Protein AF-A0A966YM21-F1 (afdb_monomer_lite)

Secondary structure (DSSP, 8-state):
------S----TTT-TT-----TTT-HHHHHHHHHHHHHHHHHHEETTTTEEPTTPPPPP-----

Radius of gyration: 17.53 Å; chains: 1; bounding box: 44×19×46 Å

Sequence (65 aa):
VVRDLPLSLFDLETDRGETTDVAAEHPEVVKRLTGIADRYRRALGDSLTGISGTENRPVGRNHAE

Foldseek 3Di:
DPDDDPQFDDDCVVCVPSPDGCCVVCVVVSVVVVVVVVVVCQQPNDPVVRHDHPPDDDDDDDDDD

Structure (mmCIF, N/CA/C/O backbone):
data_AF-A0A966YM21-F1
#
_entry.id   AF-A0A966YM21-F1
#
loop_
_atom_site.group_PDB
_atom_site.id
_atom_site.type_symbol
_atom_site.label_atom_id
_atom_site.label_alt_id
_atom_site.label_comp_id
_atom_site.label_asym_id
_atom_site.label_entity_id
_atom_site.label_seq_id
_atom_site.pdbx_PDB_ins_code
_atom_site.Cartn_x
_atom_site.Cartn_y
_atom_site.Cartn_z
_atom_site.occupancy
_atom_site.B_iso_or_equiv
_atom_site.auth_seq_id
_atom_site.auth_comp_id
_atom_site.auth_asym_id
_atom_site.auth_atom_id
_atom_site.pdbx_PDB_model_num
ATOM 1 N N . VAL A 1 1 ? 13.782 7.484 10.621 1.00 48.34 1 VAL A N 1
ATOM 2 C CA . VAL A 1 1 ? 13.293 6.113 10.886 1.00 48.34 1 VAL A CA 1
ATOM 3 C C . VAL A 1 1 ? 12.002 5.957 10.112 1.00 48.34 1 VAL A C 1
ATOM 5 O O . VAL A 1 1 ? 11.046 6.646 10.440 1.00 48.34 1 VAL A O 1
ATOM 8 N N . VAL A 1 2 ? 11.994 5.170 9.036 1.00 58.28 2 VAL A N 1
ATOM 9 C CA . VAL A 1 2 ? 10.725 4.740 8.430 1.00 58.28 2 VAL A CA 1
ATOM 10 C C . VAL A 1 2 ? 10.110 3.765 9.431 1.00 58.28 2 VAL A C 1
ATOM 12 O O . VAL A 1 2 ? 10.798 2.845 9.871 1.00 58.28 2 VAL A O 1
ATOM 15 N N . ARG A 1 3 ? 8.887 4.032 9.894 1.00 71.00 3 ARG A N 1
ATOM 16 C CA . ARG A 1 3 ? 8.176 3.105 10.780 1.00 71.00 3 ARG A CA 1
ATOM 17 C C . ARG A 1 3 ? 7.758 1.905 9.939 1.00 71.00 3 ARG A C 1
ATOM 19 O O . ARG A 1 3 ? 7.125 2.100 8.906 1.00 71.00 3 ARG A O 1
ATOM 26 N N . ASP A 1 4 ? 8.132 0.708 10.373 1.00 77.31 4 ASP A N 1
ATOM 27 C CA . ASP A 1 4 ? 7.633 -0.525 9.774 1.00 77.31 4 ASP A CA 1
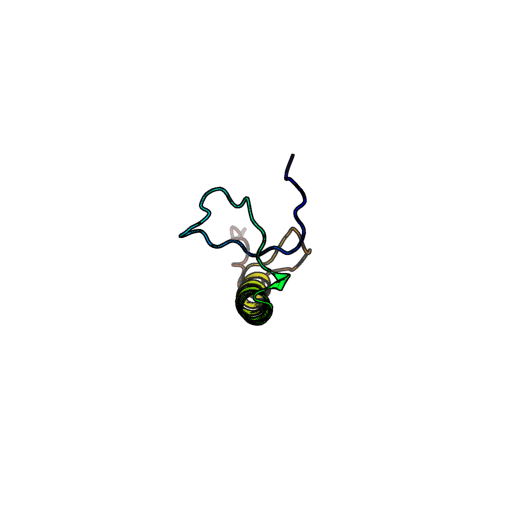ATOM 28 C C . ASP A 1 4 ? 6.206 -0.744 10.290 1.00 77.31 4 ASP A C 1
ATOM 30 O O . ASP A 1 4 ? 5.982 -0.847 11.500 1.00 77.31 4 ASP A O 1
ATOM 34 N N . LEU A 1 5 ? 5.239 -0.682 9.381 1.00 83.75 5 LEU A N 1
ATOM 35 C CA . LEU A 1 5 ? 3.822 -0.890 9.652 1.00 83.75 5 LEU A CA 1
ATOM 36 C C . LEU A 1 5 ? 3.413 -2.194 8.964 1.00 83.75 5 LEU A C 1
ATOM 38 O O . LEU A 1 5 ? 3.803 -2.412 7.812 1.00 83.75 5 LEU A O 1
ATOM 42 N N . PRO A 1 6 ? 2.636 -3.061 9.634 1.00 89.62 6 PRO A N 1
ATOM 43 C CA . PRO A 1 6 ? 2.060 -4.215 8.964 1.00 89.62 6 PRO A CA 1
ATOM 44 C C . PRO A 1 6 ? 1.107 -3.764 7.844 1.00 89.62 6 PRO A C 1
ATOM 46 O O . PRO A 1 6 ? 0.794 -2.583 7.691 1.00 89.62 6 PRO A O 1
ATOM 49 N N . LEU A 1 7 ? 0.646 -4.717 7.033 1.00 92.44 7 LEU A N 1
ATOM 50 C CA . LEU A 1 7 ? -0.372 -4.441 6.023 1.00 92.44 7 LEU A CA 1
ATOM 51 C C . LEU A 1 7 ? -1.665 -3.979 6.712 1.00 92.44 7 LEU A C 1
ATOM 53 O O . LEU A 1 7 ? -2.354 -4.795 7.318 1.00 92.44 7 LEU A O 1
ATOM 57 N N . SER A 1 8 ? -1.981 -2.695 6.568 1.00 95.69 8 SER A N 1
ATOM 58 C CA . SER A 1 8 ? -3.103 -2.032 7.235 1.00 95.69 8 SER A CA 1
ATOM 59 C C . SER A 1 8 ? -3.985 -1.280 6.240 1.00 95.69 8 SER A C 1
ATOM 61 O O . SER A 1 8 ? -3.554 -0.942 5.131 1.00 95.69 8 SER A O 1
ATOM 63 N N . LEU A 1 9 ? -5.228 -1.018 6.639 1.00 97.38 9 LEU A N 1
ATOM 64 C CA . LEU A 1 9 ? -6.198 -0.233 5.882 1.00 97.38 9 LEU A CA 1
ATOM 65 C C . LEU A 1 9 ? -6.751 0.863 6.789 1.00 97.38 9 LEU A C 1
ATOM 67 O O . LEU A 1 9 ? -7.258 0.563 7.863 1.00 97.38 9 LEU A O 1
ATOM 71 N N . PHE A 1 10 ? -6.689 2.110 6.327 1.00 97.31 10 PHE A N 1
ATOM 72 C CA . PHE A 1 10 ? -7.193 3.274 7.053 1.00 97.31 10 PHE A CA 1
ATOM 73 C C . PHE A 1 10 ? -8.255 3.989 6.222 1.00 97.31 10 PHE A C 1
ATOM 75 O O . PHE A 1 10 ? -8.093 4.162 5.009 1.00 97.31 10 PHE A O 1
ATOM 82 N N . ASP A 1 11 ? -9.327 4.423 6.876 1.00 97.50 11 ASP A N 1
ATOM 83 C CA . ASP A 1 11 ? -10.326 5.298 6.272 1.00 97.50 11 ASP A CA 1
ATOM 84 C C . ASP A 1 11 ? -9.938 6.761 6.509 1.00 97.50 11 ASP A C 1
ATOM 86 O O . ASP A 1 11 ? -10.114 7.302 7.593 1.00 97.50 11 ASP A O 1
ATOM 90 N N . LEU A 1 12 ? -9.429 7.429 5.476 1.00 96.75 12 LEU A N 1
ATOM 91 C CA . LEU A 1 12 ? -8.972 8.816 5.580 1.00 96.75 12 LEU A CA 1
ATOM 92 C C . LEU A 1 12 ? -10.111 9.843 5.700 1.00 96.75 12 LEU A C 1
ATOM 94 O O . LEU A 1 12 ? -9.843 11.004 6.024 1.00 96.75 12 LEU A O 1
ATOM 98 N N . GLU A 1 13 ? -11.362 9.472 5.415 1.00 97.31 13 GLU A N 1
ATOM 99 C CA . GLU A 1 13 ? -12.498 10.381 5.590 1.00 97.31 13 GLU A CA 1
ATOM 100 C C . GLU A 1 13 ? -12.779 10.606 7.080 1.00 97.31 13 GLU A C 1
ATOM 102 O O . GLU A 1 13 ? -12.953 11.749 7.523 1.00 97.31 13 GLU A O 1
ATOM 107 N N . THR A 1 14 ? -12.752 9.517 7.850 1.00 96.25 14 THR A N 1
ATOM 108 C CA . THR A 1 14 ? -13.070 9.497 9.281 1.00 96.25 14 THR A CA 1
ATOM 109 C C . THR A 1 14 ? -11.827 9.490 10.181 1.00 96.25 14 THR A C 1
ATOM 111 O O . THR A 1 14 ? -11.869 10.059 11.272 1.00 96.25 14 THR A O 1
ATOM 114 N N . ASP A 1 15 ? -10.697 8.962 9.706 1.00 96.44 15 ASP A N 1
ATOM 115 C CA . ASP A 1 15 ? -9.426 8.811 10.424 1.00 96.44 15 ASP A CA 1
ATOM 116 C C . ASP A 1 15 ? -8.229 9.331 9.602 1.00 96.44 15 ASP A C 1
ATOM 118 O O . ASP A 1 15 ? -7.343 8.601 9.157 1.00 96.44 15 ASP A O 1
ATOM 122 N N . ARG A 1 16 ? -8.153 10.659 9.435 1.00 95.94 16 ARG A N 1
ATOM 123 C CA . ARG A 1 16 ? -7.016 11.330 8.764 1.00 95.94 16 ARG A CA 1
ATOM 124 C C . ARG A 1 16 ? -5.656 11.089 9.430 1.00 95.94 16 ARG A C 1
ATOM 126 O O . ARG A 1 16 ? -4.634 11.387 8.820 1.00 95.94 16 ARG A O 1
ATOM 133 N N . GLY A 1 17 ? -5.646 10.664 10.694 1.00 95.62 17 GLY A N 1
ATOM 134 C CA . GLY A 1 17 ? -4.425 10.410 11.453 1.00 95.62 17 GLY A CA 1
ATOM 135 C C . GLY A 1 17 ? -3.853 9.008 11.252 1.00 95.62 17 GLY A C 1
ATOM 136 O O . GLY A 1 17 ? -2.798 8.743 11.825 1.00 95.62 17 GLY A O 1
ATOM 137 N N . GLU A 1 18 ? -4.533 8.142 10.486 1.00 95.56 18 GLU A N 1
ATOM 138 C CA . GLU A 1 18 ? -4.150 6.737 10.273 1.00 95.56 18 GLU A CA 1
ATOM 139 C C . GLU A 1 18 ? -3.900 6.017 11.612 1.00 95.56 18 GLU A C 1
ATOM 141 O O . GLU A 1 18 ? -2.862 5.395 11.852 1.00 95.56 18 GLU A O 1
ATOM 146 N N . THR A 1 19 ? -4.836 6.188 12.545 1.00 95.25 19 THR A N 1
ATOM 147 C CA . THR A 1 19 ? -4.734 5.689 13.919 1.00 95.25 19 THR A CA 1
ATOM 148 C C . THR A 1 19 ? -5.406 4.334 14.112 1.00 95.25 19 THR A C 1
ATOM 150 O O . THR A 1 19 ? -5.008 3.588 15.008 1.00 95.25 19 THR A O 1
ATOM 153 N N . THR A 1 20 ? -6.396 4.005 13.279 1.00 96.44 20 THR A N 1
ATOM 154 C CA . THR A 1 20 ? -7.261 2.830 13.421 1.00 96.44 20 THR A CA 1
ATOM 155 C C . THR A 1 20 ? -7.177 1.942 12.184 1.00 96.44 20 THR A C 1
ATOM 157 O O . THR A 1 20 ? -7.706 2.273 11.127 1.00 96.44 20 THR A O 1
ATOM 160 N N . ASP A 1 21 ? -6.521 0.791 12.325 1.00 96.94 21 ASP A N 1
ATOM 161 C CA . ASP A 1 21 ? -6.431 -0.209 11.260 1.00 96.94 21 ASP A CA 1
ATOM 162 C C . ASP A 1 21 ? -7.724 -1.032 11.170 1.00 96.94 21 ASP 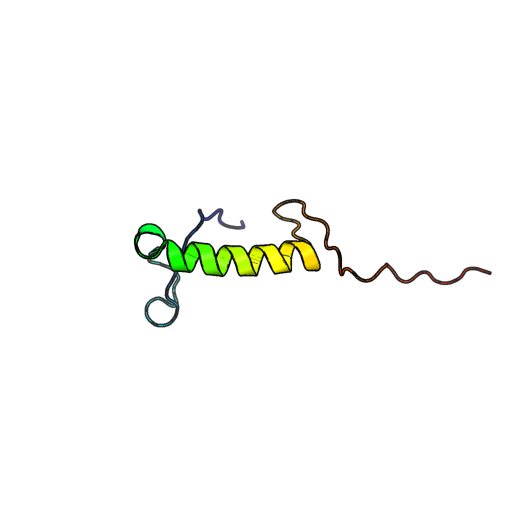A C 1
ATOM 164 O O . ASP A 1 21 ? -8.068 -1.756 12.104 1.00 96.94 21 ASP A O 1
ATOM 168 N N . VAL A 1 22 ? -8.406 -0.948 10.026 1.00 97.19 22 VAL A N 1
ATOM 169 C CA . VAL A 1 22 ? -9.651 -1.674 9.719 1.00 97.19 22 VAL A CA 1
ATOM 170 C C . VAL A 1 22 ? -9.446 -2.783 8.675 1.00 97.19 22 VAL A C 1
ATOM 172 O O . VAL A 1 22 ? -10.401 -3.290 8.084 1.00 97.19 22 VAL A O 1
ATOM 175 N N . ALA A 1 23 ? -8.201 -3.204 8.417 1.00 97.44 23 ALA A N 1
ATOM 176 C CA . ALA A 1 23 ? -7.894 -4.214 7.397 1.00 97.44 23 ALA A CA 1
ATOM 177 C C . ALA A 1 23 ? -8.601 -5.558 7.631 1.00 97.44 23 ALA A C 1
ATOM 179 O O . ALA A 1 23 ? -9.056 -6.190 6.676 1.00 97.44 23 ALA A O 1
ATOM 180 N N . ALA A 1 24 ? -8.706 -5.992 8.891 1.00 97.12 24 ALA A N 1
ATOM 181 C CA . ALA A 1 24 ? -9.358 -7.252 9.254 1.00 97.12 24 ALA A CA 1
ATOM 182 C C . ALA A 1 24 ? -10.877 -7.232 9.003 1.00 97.12 24 ALA A C 1
ATOM 184 O O . ALA A 1 24 ? -11.473 -8.283 8.767 1.00 97.12 24 ALA A O 1
ATOM 185 N N . GLU A 1 25 ? -11.486 -6.047 9.034 1.00 97.88 25 GLU A N 1
ATOM 186 C CA . GLU A 1 25 ? -12.923 -5.834 8.835 1.00 97.88 25 GLU A CA 1
ATOM 187 C C . GLU A 1 25 ? -13.290 -5.741 7.346 1.00 97.88 25 GLU A C 1
ATOM 189 O O . GLU A 1 25 ? -14.415 -6.069 6.971 1.00 97.88 25 GLU A O 1
ATOM 194 N N . HIS A 1 26 ? -12.328 -5.367 6.491 1.00 97.56 26 HIS A N 1
ATOM 195 C CA . HIS A 1 26 ? -12.528 -5.138 5.054 1.00 97.56 26 HIS A CA 1
ATOM 196 C C . HIS A 1 26 ? -11.499 -5.867 4.158 1.00 97.56 26 HIS A C 1
ATOM 198 O O . HIS A 1 26 ? -10.789 -5.236 3.357 1.00 97.56 26 HIS A O 1
ATOM 204 N N . PRO A 1 27 ? -11.389 -7.209 4.235 1.00 97.44 27 PRO A N 1
ATOM 205 C CA . PRO A 1 27 ? -10.382 -7.979 3.497 1.00 97.44 27 PRO A CA 1
ATOM 206 C C . PRO A 1 27 ? -10.515 -7.871 1.966 1.00 97.44 27 PRO A C 1
ATOM 208 O O . PRO A 1 27 ? -9.526 -7.952 1.231 1.00 97.44 27 PRO A O 1
ATOM 211 N N . GLU A 1 28 ? -11.726 -7.671 1.452 1.00 98.06 28 GLU A N 1
ATOM 212 C CA . GLU A 1 28 ? -12.004 -7.450 0.033 1.00 98.06 28 GLU A CA 1
ATOM 213 C C . GLU A 1 28 ? -11.438 -6.121 -0.480 1.00 98.06 28 GLU A C 1
ATOM 215 O O . GLU A 1 28 ? -10.921 -6.065 -1.603 1.00 98.06 28 GLU A O 1
ATOM 220 N N . VAL A 1 29 ? -11.480 -5.070 0.346 1.00 97.94 29 VAL A N 1
ATOM 221 C CA . VAL A 1 29 ? -10.905 -3.760 0.018 1.00 97.94 29 VAL A CA 1
ATOM 222 C C . VAL A 1 29 ? -9.390 -3.864 -0.012 1.00 97.94 29 VAL A C 1
ATOM 224 O O . VAL A 1 29 ? -8.779 -3.439 -0.997 1.00 97.94 29 VAL A O 1
ATOM 227 N N . VAL A 1 30 ? -8.797 -4.514 0.997 1.00 97.88 30 VAL A N 1
ATOM 228 C CA . VAL A 1 30 ? -7.357 -4.803 1.035 1.00 97.88 30 VAL A CA 1
ATOM 229 C C . VAL A 1 30 ? -6.944 -5.526 -0.243 1.00 97.88 30 VAL A C 1
ATOM 231 O O . VAL A 1 30 ? -6.106 -5.023 -0.985 1.00 97.88 30 VAL A O 1
ATOM 234 N N . LYS A 1 31 ? -7.606 -6.637 -0.590 1.00 97.88 31 LYS A N 1
ATOM 235 C CA . LYS A 1 31 ? -7.294 -7.408 -1.803 1.00 97.88 31 LYS A CA 1
ATOM 236 C C . LYS A 1 31 ? -7.367 -6.562 -3.077 1.00 97.88 31 LYS A C 1
ATOM 238 O O . LYS A 1 31 ? -6.492 -6.668 -3.941 1.00 97.88 31 LYS A O 1
ATOM 243 N N . ARG A 1 32 ? -8.401 -5.727 -3.214 1.00 98.31 32 ARG A N 1
ATOM 244 C CA . ARG A 1 32 ? -8.573 -4.847 -4.378 1.00 98.31 32 ARG A CA 1
ATOM 245 C C . ARG A 1 32 ? -7.442 -3.822 -4.476 1.00 98.31 32 ARG A C 1
ATOM 247 O O . ARG A 1 32 ? -6.872 -3.662 -5.555 1.00 98.31 32 ARG A O 1
ATOM 254 N N . LEU A 1 33 ? -7.114 -3.146 -3.377 1.00 98.12 33 LEU A N 1
ATOM 255 C CA . LEU A 1 33 ? -6.056 -2.134 -3.345 1.00 98.12 33 LEU A CA 1
ATOM 256 C C . LEU A 1 33 ? -4.670 -2.757 -3.538 1.00 98.12 33 LEU A C 1
ATOM 258 O O . LEU A 1 33 ? -3.883 -2.233 -4.325 1.00 98.12 33 LEU A O 1
ATOM 262 N N . THR A 1 34 ? -4.396 -3.911 -2.923 1.00 96.44 34 THR A N 1
ATOM 263 C CA . THR A 1 34 ? -3.157 -4.671 -3.143 1.00 96.44 34 THR A CA 1
ATOM 264 C C . THR A 1 34 ? -2.992 -5.039 -4.615 1.00 96.44 34 THR A C 1
ATOM 266 O O . THR A 1 34 ? -1.922 -4.823 -5.173 1.00 96.44 34 THR A O 1
ATOM 269 N N . GLY A 1 35 ? -4.053 -5.495 -5.289 1.00 97.50 35 GLY A N 1
ATOM 270 C CA . GLY A 1 35 ? -3.993 -5.807 -6.721 1.00 97.50 35 GLY A CA 1
ATOM 271 C C . GLY A 1 35 ? -3.655 -4.594 -7.600 1.00 97.50 35 GLY A C 1
ATOM 272 O O . GLY A 1 35 ? -2.900 -4.719 -8.569 1.00 97.50 35 GLY A O 1
ATOM 273 N N . ILE A 1 36 ? -4.171 -3.410 -7.251 1.00 97.81 36 ILE A N 1
ATOM 274 C CA . ILE A 1 36 ? -3.820 -2.152 -7.928 1.00 97.81 36 ILE A CA 1
ATOM 275 C C . ILE 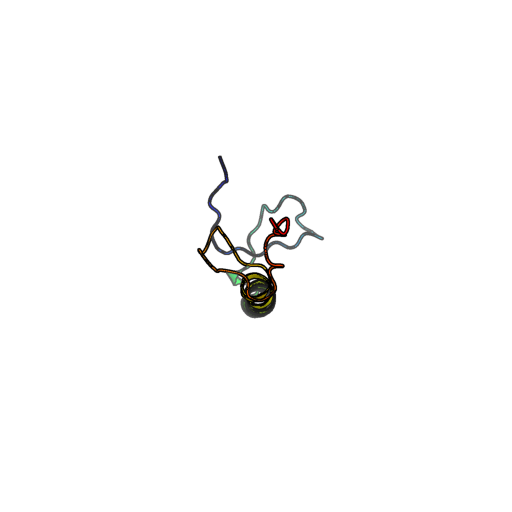A 1 36 ? -2.352 -1.803 -7.662 1.00 97.81 36 ILE A C 1
ATOM 277 O O . ILE A 1 36 ? -1.618 -1.518 -8.609 1.00 97.81 36 ILE A O 1
ATOM 281 N N . ALA A 1 37 ? -1.910 -1.872 -6.404 1.00 96.25 37 ALA A N 1
ATOM 282 C CA . ALA A 1 37 ? -0.526 -1.605 -6.028 1.00 96.25 37 ALA A CA 1
ATOM 283 C C . ALA A 1 37 ? 0.442 -2.529 -6.782 1.00 96.25 37 ALA A C 1
ATOM 285 O O . ALA A 1 37 ? 1.391 -2.053 -7.397 1.00 96.25 37 ALA A O 1
ATOM 286 N N . ASP A 1 38 ? 0.155 -3.829 -6.842 1.00 96.25 38 ASP A N 1
ATOM 287 C CA . ASP A 1 38 ? 0.982 -4.818 -7.538 1.00 96.25 38 ASP A CA 1
ATOM 288 C C . ASP A 1 38 ? 1.124 -4.536 -9.034 1.00 96.25 38 ASP A C 1
ATOM 290 O O . ASP A 1 38 ? 2.188 -4.765 -9.616 1.00 96.25 38 ASP A O 1
ATOM 294 N N . ARG A 1 39 ? 0.069 -4.021 -9.67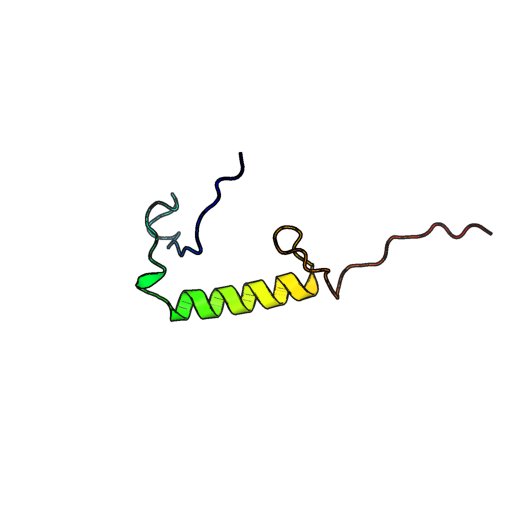7 1.00 97.19 39 ARG A N 1
ATOM 295 C CA . ARG A 1 39 ? 0.148 -3.584 -11.075 1.00 97.19 39 ARG A CA 1
ATOM 296 C C . ARG A 1 39 ? 1.184 -2.473 -11.236 1.00 97.19 39 ARG A C 1
ATOM 298 O O . ARG A 1 39 ? 2.010 -2.557 -12.142 1.00 97.19 39 ARG A O 1
ATOM 305 N N . TYR A 1 40 ? 1.158 -1.468 -10.365 1.00 96.62 40 TYR A N 1
ATOM 306 C CA . TYR A 1 40 ? 2.092 -0.345 -10.438 1.00 96.62 40 TYR A CA 1
ATOM 307 C C . TYR A 1 40 ? 3.510 -0.723 -10.015 1.00 96.62 40 TYR A C 1
ATOM 309 O O . TYR A 1 40 ? 4.451 -0.293 -10.675 1.00 96.62 40 TYR A O 1
ATOM 317 N N . ARG A 1 41 ? 3.675 -1.592 -9.011 1.00 96.56 41 ARG A N 1
ATOM 318 C CA . ARG A 1 41 ? 4.985 -2.156 -8.648 1.00 96.56 41 ARG A CA 1
ATOM 319 C C . ARG A 1 41 ? 5.641 -2.857 -9.834 1.00 96.56 41 ARG A C 1
ATOM 321 O O . ARG A 1 41 ? 6.825 -2.671 -10.070 1.00 96.56 41 ARG A O 1
ATOM 328 N N . ARG A 1 42 ? 4.882 -3.630 -10.621 1.00 96.50 42 ARG A N 1
ATOM 329 C CA . ARG A 1 42 ? 5.409 -4.264 -11.844 1.00 96.50 42 ARG A CA 1
ATOM 330 C C . ARG A 1 42 ? 5.785 -3.249 -12.921 1.00 96.50 42 ARG A C 1
ATOM 332 O O . ARG A 1 42 ? 6.817 -3.414 -13.560 1.00 96.50 42 ARG A O 1
ATOM 339 N N . ALA A 1 43 ? 4.972 -2.214 -13.122 1.00 96.94 43 ALA A N 1
ATOM 340 C CA . ALA A 1 43 ? 5.223 -1.216 -14.160 1.00 96.94 43 ALA A CA 1
ATOM 341 C C . ALA A 1 43 ? 6.422 -0.310 -13.825 1.00 96.94 43 ALA A C 1
ATOM 343 O O . ALA A 1 43 ? 7.329 -0.164 -14.639 1.00 96.94 43 ALA A O 1
ATOM 344 N N . LEU A 1 44 ? 6.445 0.259 -12.618 1.00 95.94 44 LEU A N 1
ATOM 345 C CA . LEU A 1 44 ? 7.398 1.297 -12.199 1.00 95.94 44 LEU A CA 1
ATOM 346 C C . LEU A 1 44 ? 8.596 0.737 -11.416 1.00 95.94 44 LEU A C 1
ATOM 348 O O . LEU A 1 44 ? 9.660 1.350 -11.341 1.00 95.94 44 LEU A O 1
ATOM 352 N N . GLY A 1 45 ? 8.442 -0.456 -10.852 1.00 95.62 45 GLY A N 1
ATOM 353 C CA . GLY A 1 45 ? 9.372 -1.028 -9.889 1.00 95.62 45 GLY A CA 1
ATOM 354 C C . GLY A 1 45 ? 8.990 -0.685 -8.453 1.00 95.62 45 GLY A C 1
ATOM 355 O O . GLY A 1 45 ? 8.133 0.157 -8.184 1.00 95.62 45 GLY A O 1
ATOM 356 N N . ASP A 1 46 ? 9.634 -1.372 -7.521 1.00 95.00 46 ASP A N 1
ATOM 357 C CA . ASP A 1 46 ? 9.470 -1.194 -6.085 1.00 95.00 46 ASP A CA 1
ATOM 358 C C . ASP A 1 46 ? 10.782 -1.576 -5.397 1.00 95.00 46 ASP A C 1
ATOM 360 O O . ASP A 1 46 ? 11.156 -2.747 -5.346 1.00 95.00 46 ASP A O 1
ATOM 364 N N . SER A 1 47 ? 11.507 -0.584 -4.880 1.00 91.94 47 SER A N 1
ATOM 365 C CA . SER A 1 47 ? 12.782 -0.814 -4.198 1.00 91.94 47 SER A CA 1
ATOM 366 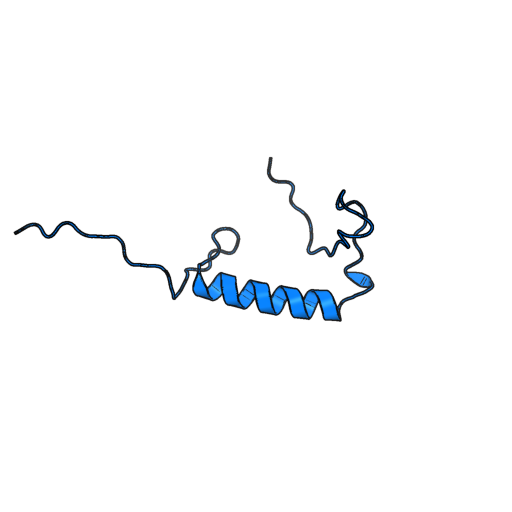C C . SER A 1 47 ? 12.616 -1.477 -2.832 1.00 91.94 47 SER A C 1
ATOM 368 O O . SER A 1 47 ? 13.548 -2.136 -2.381 1.00 91.94 47 SER A O 1
ATOM 370 N N . LEU A 1 48 ? 11.452 -1.334 -2.187 1.00 88.31 48 LEU A N 1
ATOM 371 C CA . LEU A 1 48 ? 11.177 -1.958 -0.893 1.00 88.31 48 LEU A CA 1
ATOM 372 C C . LEU A 1 48 ? 11.061 -3.479 -1.034 1.00 88.31 48 LEU A C 1
ATOM 374 O O . LEU A 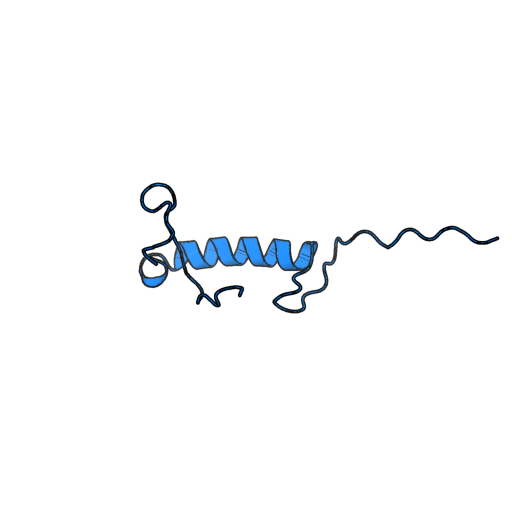1 48 ? 11.519 -4.217 -0.169 1.00 88.31 48 LEU A O 1
ATOM 378 N N . THR A 1 49 ? 10.484 -3.942 -2.145 1.00 88.75 49 THR A N 1
ATOM 379 C CA . THR A 1 49 ? 10.294 -5.372 -2.443 1.00 88.75 49 THR A CA 1
ATOM 380 C C . THR A 1 49 ? 11.264 -5.917 -3.498 1.00 88.75 49 THR A C 1
ATOM 382 O O . THR A 1 49 ? 11.218 -7.101 -3.828 1.00 88.75 49 THR A O 1
ATOM 385 N N . GLY A 1 50 ? 12.169 -5.082 -4.020 1.00 93.38 50 GLY A N 1
ATOM 386 C CA . GLY A 1 50 ? 13.180 -5.465 -5.012 1.00 93.38 50 GLY A CA 1
ATOM 387 C C . GLY A 1 50 ? 12.639 -5.696 -6.429 1.00 93.38 50 GLY A C 1
ATOM 388 O O . GLY A 1 50 ? 13.315 -6.314 -7.252 1.00 93.38 50 GLY A O 1
ATOM 389 N N . ILE A 1 51 ? 11.433 -5.221 -6.740 1.00 95.00 51 ILE A N 1
ATOM 390 C CA . ILE A 1 51 ? 10.815 -5.388 -8.059 1.00 95.00 51 ILE A CA 1
ATOM 391 C C . ILE A 1 51 ? 11.421 -4.377 -9.039 1.00 95.00 51 ILE A C 1
ATOM 393 O O . ILE A 1 51 ? 11.402 -3.170 -8.805 1.00 95.00 51 ILE A O 1
ATOM 397 N N . SER A 1 52 ? 11.926 -4.860 -10.175 1.00 94.44 52 SER A N 1
ATOM 398 C CA . SER A 1 52 ? 12.351 -4.002 -11.288 1.00 94.44 52 SER A CA 1
ATOM 399 C C . SER A 1 52 ? 11.168 -3.682 -12.203 1.00 94.44 52 SER A C 1
ATOM 401 O O . SER A 1 52 ? 10.465 -4.591 -12.640 1.00 94.44 52 SER A O 1
ATOM 403 N N . GLY A 1 53 ? 10.956 -2.396 -12.491 1.00 96.12 53 GLY A N 1
ATOM 404 C CA . GLY A 1 53 ? 9.843 -1.923 -13.318 1.00 96.12 53 GLY A CA 1
ATOM 405 C C . GLY A 1 53 ? 10.006 -2.250 -14.800 1.00 96.12 53 GLY A C 1
ATOM 406 O O . GLY A 1 53 ? 11.072 -2.021 -15.373 1.00 96.12 53 GLY A O 1
ATOM 407 N N . THR A 1 54 ? 8.943 -2.750 -15.432 1.00 96.31 54 THR A N 1
ATOM 408 C CA . THR A 1 54 ? 8.926 -3.103 -16.862 1.00 96.31 54 THR A CA 1
ATOM 409 C C . THR A 1 54 ? 8.765 -1.901 -17.790 1.00 96.31 54 THR A C 1
ATOM 411 O O . THR A 1 54 ? 9.124 -1.986 -18.960 1.00 96.31 54 THR A O 1
ATOM 414 N N . GLU A 1 55 ? 8.218 -0.790 -17.293 1.00 96.31 55 GLU A N 1
ATOM 415 C CA . GLU A 1 55 ? 7.931 0.430 -18.065 1.00 96.31 55 GLU A CA 1
ATOM 416 C C . GLU A 1 55 ? 8.922 1.563 -17.754 1.00 96.31 55 GLU A C 1
ATOM 418 O O . GLU A 1 55 ? 8.715 2.724 -18.118 1.00 96.31 55 GLU A O 1
ATOM 423 N N . ASN A 1 56 ? 10.036 1.229 -17.099 1.00 93.31 56 ASN A N 1
ATOM 424 C CA . ASN A 1 56 ? 11.083 2.187 -16.790 1.00 93.31 56 ASN A CA 1
ATOM 425 C C . ASN A 1 56 ? 11.783 2.644 -18.071 1.00 93.31 56 ASN A C 1
ATOM 427 O O . ASN A 1 56 ? 12.273 1.843 -18.869 1.00 93.31 56 ASN A O 1
ATOM 431 N N . ARG A 1 57 ? 11.858 3.964 -18.262 1.00 92.06 57 ARG A N 1
ATOM 432 C CA . ARG A 1 57 ? 12.579 4.547 -19.395 1.00 92.06 57 ARG A CA 1
ATOM 433 C C . ARG A 1 57 ? 14.074 4.203 -19.280 1.00 92.06 57 ARG A C 1
ATOM 435 O O . ARG A 1 57 ? 14.642 4.388 -18.202 1.00 92.06 57 ARG A O 1
ATOM 442 N N . PRO A 1 58 ? 14.735 3.759 -20.367 1.00 88.62 58 PRO A N 1
ATOM 443 C CA . PRO A 1 58 ? 16.171 3.522 -20.342 1.00 88.62 58 PRO A CA 1
ATOM 444 C C . PRO A 1 58 ? 16.930 4.814 -20.041 1.00 88.62 58 PRO A C 1
ATOM 446 O O . PRO A 1 58 ? 16.507 5.911 -20.416 1.00 88.62 58 PRO A O 1
ATOM 449 N N . VAL A 1 59 ? 18.084 4.672 -19.391 1.00 88.81 59 VAL A N 1
ATOM 450 C CA . VAL A 1 59 ? 18.997 5.796 -19.185 1.00 88.81 59 VAL A CA 1
ATOM 451 C C . VAL A 1 59 ? 19.402 6.386 -20.539 1.00 88.81 59 VAL A C 1
ATOM 453 O O . VAL A 1 59 ? 19.762 5.654 -21.465 1.00 88.81 59 VAL A O 1
ATOM 456 N N . GLY A 1 60 ? 19.334 7.711 -20.658 1.00 90.69 60 GLY A N 1
ATOM 457 C CA . GLY A 1 60 ? 19.842 8.407 -21.833 1.00 90.69 60 GLY A CA 1
ATOM 458 C C . GLY A 1 60 ? 21.347 8.184 -21.950 1.00 90.69 60 GLY A C 1
ATOM 459 O O . GLY A 1 60 ? 22.080 8.368 -20.980 1.00 90.69 60 GLY A O 1
ATOM 460 N N . ARG A 1 61 ? 21.811 7.766 -23.127 1.00 88.38 61 ARG A N 1
ATOM 461 C CA . ARG A 1 61 ? 23.240 7.675 -23.430 1.00 88.38 61 ARG A CA 1
ATOM 462 C C . ARG A 1 61 ? 23.588 8.810 -24.378 1.00 88.38 61 ARG A C 1
ATOM 464 O O . ARG A 1 61 ? 22.963 8.939 -25.425 1.00 88.38 61 ARG A O 1
ATOM 471 N N . ASN A 1 62 ? 24.583 9.615 -24.012 1.00 79.75 62 ASN A N 1
ATOM 472 C CA . ASN A 1 62 ? 25.236 10.495 -24.972 1.00 79.75 62 ASN A CA 1
ATOM 473 C C . ASN A 1 62 ? 25.909 9.574 -25.991 1.00 79.75 62 ASN A C 1
ATOM 475 O O . ASN A 1 62 ? 26.725 8.736 -25.604 1.00 79.75 62 ASN A O 1
ATOM 479 N N . HIS A 1 63 ? 25.520 9.662 -27.259 1.00 67.31 63 HIS A N 1
ATOM 480 C CA . HIS A 1 63 ? 26.244 8.969 -28.314 1.00 67.31 63 HIS A CA 1
ATOM 481 C C . HIS A 1 63 ? 27.661 9.554 -28.335 1.00 67.31 63 HIS A C 1
ATOM 483 O O . HIS A 1 63 ? 27.836 10.724 -28.659 1.00 67.31 63 HIS A O 1
ATOM 489 N N . ALA A 1 64 ? 28.646 8.775 -27.893 1.00 62.19 64 ALA A N 1
ATOM 490 C CA . ALA A 1 64 ? 30.034 9.035 -28.229 1.00 62.19 64 ALA A CA 1
ATOM 491 C C . ALA A 1 64 ? 30.239 8.446 -29.626 1.00 62.19 64 ALA A C 1
ATOM 493 O O . ALA A 1 64 ? 30.204 7.222 -29.782 1.00 62.19 64 ALA A O 1
ATOM 494 N N . GLU A 1 65 ? 30.332 9.322 -30.623 1.00 53.31 65 GLU A N 1
ATOM 495 C CA . GLU A 1 65 ? 31.119 9.030 -31.824 1.00 53.31 65 GLU A CA 1
ATOM 496 C C . GLU A 1 65 ? 32.610 9.096 -31.479 1.00 53.31 65 GLU A C 1
ATOM 498 O O . GLU A 1 65 ? 32.988 9.971 -30.661 1.00 53.31 65 GLU A O 1
#

pLDDT: mean 91.44, std 11.08, range [48.34, 98.31]